Protein AF-A0A941P752-F1 (afdb_monomer_lite)

Structure (mmCIF, N/CA/C/O backbone):
data_AF-A0A941P752-F1
#
_entry.id   AF-A0A941P752-F1
#
loop_
_atom_site.group_PDB
_atom_site.id
_atom_site.type_symbol
_atom_site.label_atom_id
_atom_site.label_alt_id
_atom_site.label_comp_id
_atom_site.label_asym_id
_atom_site.label_entity_id
_atom_site.label_seq_id
_atom_site.pdbx_PDB_ins_code
_atom_site.Cartn_x
_atom_site.Cartn_y
_atom_site.Cartn_z
_atom_site.occupancy
_atom_site.B_iso_or_equiv
_atom_site.auth_seq_id
_atom_site.auth_comp_id
_atom_site.auth_asym_id
_atom_site.auth_atom_id
_atom_site.pdbx_PDB_model_num
ATOM 1 N N . ASP A 1 1 ? 1.094 -10.136 2.579 1.00 53.66 1 ASP A N 1
ATOM 2 C CA . ASP A 1 1 ? 1.682 -8.826 2.949 1.00 53.66 1 ASP A CA 1
ATOM 3 C C . ASP A 1 1 ? 1.935 -7.944 1.750 1.00 53.66 1 ASP A C 1
ATOM 5 O O . ASP A 1 1 ? 2.319 -8.464 0.710 1.00 53.66 1 ASP A O 1
ATOM 9 N N . LEU A 1 2 ? 1.798 -6.622 1.910 1.00 54.72 2 LEU A N 1
ATOM 10 C CA . LEU A 1 2 ? 2.006 -5.628 0.845 1.00 54.72 2 LEU A CA 1
ATOM 11 C C . LEU A 1 2 ? 3.431 -5.691 0.261 1.00 54.72 2 LEU A C 1
ATOM 13 O O . LEU A 1 2 ? 3.632 -5.491 -0.930 1.00 54.72 2 LEU A O 1
ATOM 17 N N . ARG A 1 3 ? 4.420 -6.081 1.082 1.00 57.75 3 ARG A N 1
ATOM 18 C CA . ARG A 1 3 ? 5.784 -6.404 0.624 1.00 57.75 3 ARG A CA 1
ATOM 19 C C . ARG A 1 3 ? 5.830 -7.595 -0.338 1.00 57.75 3 ARG A C 1
ATOM 21 O O . ARG A 1 3 ? 6.618 -7.569 -1.276 1.00 57.75 3 ARG A O 1
ATOM 28 N N . ARG A 1 4 ? 5.019 -8.635 -0.111 1.00 62.75 4 ARG A N 1
ATOM 29 C CA . ARG A 1 4 ? 4.937 -9.832 -0.972 1.00 62.75 4 ARG A CA 1
ATOM 30 C C . ARG A 1 4 ? 4.258 -9.503 -2.294 1.00 62.75 4 ARG A C 1
ATOM 32 O O . ARG A 1 4 ? 4.825 -9.794 -3.333 1.00 62.75 4 ARG A O 1
ATOM 39 N N . ALA A 1 5 ? 3.136 -8.803 -2.218 1.00 61.22 5 ALA A N 1
ATOM 40 C CA . ALA A 1 5 ? 2.418 -8.256 -3.356 1.00 61.22 5 ALA A CA 1
ATOM 41 C C . ALA A 1 5 ? 3.299 -7.363 -4.239 1.00 61.22 5 ALA A C 1
ATOM 43 O O . ALA A 1 5 ? 3.483 -7.628 -5.420 1.00 61.22 5 ALA A O 1
ATOM 44 N N . CYS A 1 6 ? 3.935 -6.357 -3.633 1.00 58.28 6 CYS A N 1
ATOM 45 C CA . CYS A 1 6 ? 4.846 -5.465 -4.334 1.00 58.28 6 CYS A CA 1
ATOM 46 C C . CYS A 1 6 ? 6.021 -6.257 -4.933 1.00 58.28 6 CYS A C 1
ATOM 48 O O . CYS A 1 6 ? 6.413 -5.987 -6.057 1.00 58.28 6 CYS A O 1
ATOM 50 N N . LYS A 1 7 ? 6.532 -7.295 -4.245 1.00 63.03 7 LYS A N 1
ATOM 51 C CA . LYS A 1 7 ? 7.571 -8.201 -4.769 1.00 63.03 7 LYS A CA 1
ATOM 52 C C . LYS A 1 7 ? 7.090 -9.067 -5.944 1.00 63.03 7 LYS A C 1
ATOM 54 O O . LYS A 1 7 ? 7.884 -9.268 -6.855 1.00 63.03 7 LYS A O 1
ATOM 59 N N . GLN A 1 8 ? 5.865 -9.591 -5.920 1.00 65.56 8 GLN A N 1
ATOM 60 C CA . GLN A 1 8 ? 5.295 -10.408 -6.999 1.00 65.56 8 GLN A CA 1
ATOM 61 C C . GLN A 1 8 ? 5.047 -9.569 -8.250 1.00 65.56 8 GLN A C 1
ATOM 63 O O . GLN A 1 8 ? 5.514 -9.949 -9.319 1.00 65.56 8 GLN A O 1
ATOM 68 N N . GLU A 1 9 ? 4.460 -8.382 -8.093 1.00 64.00 9 GLU A N 1
ATOM 69 C CA . GLU A 1 9 ? 4.328 -7.406 -9.178 1.00 64.00 9 GLU A CA 1
ATOM 70 C C . GLU A 1 9 ? 5.709 -6.996 -9.704 1.00 64.00 9 GLU A C 1
ATOM 72 O O . GLU A 1 9 ? 5.981 -7.092 -10.893 1.00 64.00 9 GLU A O 1
ATOM 77 N N . LEU A 1 10 ? 6.667 -6.678 -8.826 1.00 61.84 10 LEU A N 1
ATOM 78 C CA . LEU A 1 10 ? 8.051 -6.384 -9.222 1.00 61.84 10 LEU A CA 1
ATOM 79 C C . LEU A 1 10 ? 8.749 -7.533 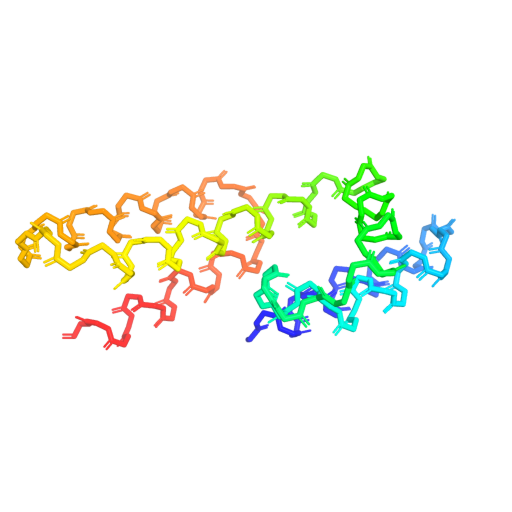-9.956 1.00 61.84 10 LEU A C 1
ATOM 81 O O . LEU A 1 10 ? 9.628 -7.269 -10.774 1.00 61.84 10 LEU A O 1
ATOM 85 N N . GLN A 1 11 ? 8.430 -8.790 -9.643 1.00 61.22 11 GLN A N 1
ATOM 86 C CA . GLN A 1 11 ? 9.003 -9.942 -10.339 1.00 61.22 11 GLN A CA 1
ATOM 87 C C . GLN A 1 11 ? 8.350 -10.169 -11.699 1.00 61.22 11 GLN A C 1
ATOM 89 O O . GLN A 1 11 ? 9.081 -10.351 -12.670 1.00 61.22 11 GLN A O 1
ATOM 94 N N . ALA A 1 12 ? 7.023 -10.070 -11.788 1.00 63.03 12 ALA A N 1
ATOM 95 C CA . ALA A 1 12 ? 6.309 -10.084 -13.061 1.00 63.03 12 ALA A CA 1
ATOM 96 C C . ALA A 1 12 ? 6.770 -8.933 -13.982 1.00 63.03 12 ALA A C 1
ATOM 98 O O . ALA A 1 12 ? 6.873 -9.100 -15.194 1.00 63.03 12 ALA A O 1
ATOM 99 N N . LEU A 1 13 ? 7.132 -7.782 -13.402 1.00 57.25 13 LEU A N 1
ATOM 100 C CA . LEU A 1 13 ? 7.561 -6.577 -14.119 1.00 57.25 13 LEU A CA 1
ATOM 101 C C . LEU A 1 13 ? 9.063 -6.545 -14.443 1.00 57.25 13 LEU A C 1
ATOM 103 O O . LEU A 1 13 ? 9.451 -5.981 -15.465 1.00 57.25 13 LEU A O 1
ATOM 107 N N . LYS A 1 14 ? 9.924 -7.193 -13.643 1.00 56.56 14 LYS A N 1
ATOM 108 C CA . LYS A 1 14 ? 11.349 -7.387 -13.986 1.00 56.56 14 LYS A CA 1
ATOM 109 C C . LYS A 1 14 ? 11.533 -8.179 -15.278 1.00 56.56 14 LYS A C 1
ATOM 111 O O . LYS A 1 14 ? 12.511 -7.953 -15.981 1.00 56.56 14 LYS A O 1
ATOM 116 N N . ALA A 1 15 ? 10.592 -9.067 -15.594 1.00 56.94 15 ALA A N 1
ATOM 117 C CA . ALA A 1 15 ? 10.568 -9.800 -16.855 1.00 56.94 15 ALA A CA 1
ATOM 118 C C . ALA A 1 15 ? 10.240 -8.906 -18.074 1.00 56.94 15 ALA A C 1
ATOM 120 O O . ALA A 1 15 ? 10.411 -9.348 -19.204 1.00 56.94 15 ALA A O 1
ATOM 121 N N . ARG A 1 16 ? 9.795 -7.653 -17.867 1.00 57.44 16 ARG A N 1
ATOM 122 C CA . ARG A 1 16 ? 9.336 -6.717 -18.913 1.00 57.44 16 ARG A CA 1
ATOM 123 C C . ARG A 1 16 ? 10.267 -5.512 -19.175 1.00 57.44 16 ARG A C 1
ATOM 125 O O . ARG A 1 16 ? 9.821 -4.531 -19.750 1.00 57.44 16 ARG A O 1
ATOM 132 N N . HIS A 1 17 ? 11.554 -5.573 -18.811 1.00 53.38 17 HIS A N 1
ATOM 133 C CA . HIS A 1 17 ? 12.554 -4.513 -19.094 1.00 53.38 17 HIS A CA 1
ATOM 134 C C . HIS A 1 17 ? 12.240 -3.116 -18.505 1.00 53.38 17 HIS A C 1
ATOM 136 O O . HIS A 1 17 ? 12.555 -2.087 -19.097 1.00 53.38 17 HIS A O 1
ATOM 142 N N . GLY A 1 18 ? 11.652 -3.059 -17.310 1.00 59.12 18 GLY A N 1
ATOM 143 C CA . GLY A 1 18 ? 11.451 -1.801 -16.584 1.00 59.12 18 GLY A CA 1
ATOM 144 C C . GLY A 1 18 ? 12.736 -1.208 -15.986 1.00 59.12 18 GLY A C 1
ATOM 145 O O . GLY A 1 18 ? 13.637 -1.951 -15.591 1.00 59.12 18 GLY A O 1
ATOM 146 N N . ASP A 1 19 ? 12.794 0.124 -15.859 1.00 63.50 19 ASP A N 1
ATOM 147 C CA . ASP A 1 19 ? 13.916 0.859 -15.251 1.00 63.50 19 ASP A CA 1
ATOM 148 C C . ASP A 1 19 ? 14.247 0.316 -13.845 1.00 63.50 19 ASP A C 1
ATOM 150 O O . ASP A 1 19 ? 13.482 0.434 -12.880 1.00 63.50 19 ASP A O 1
ATOM 154 N N . VAL A 1 20 ? 15.402 -0.345 -13.745 1.00 65.06 20 VAL A N 1
ATO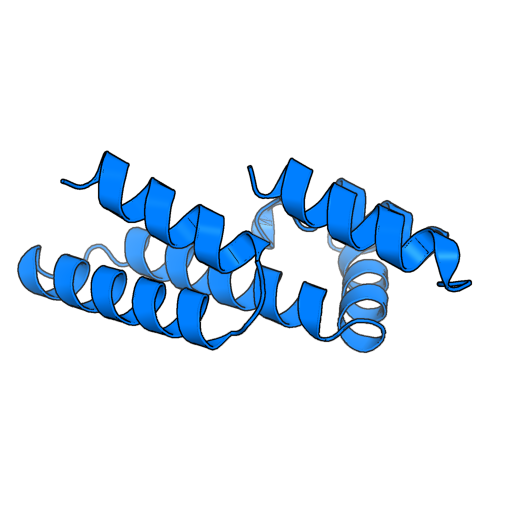M 155 C CA . VAL A 1 20 ? 15.816 -1.146 -12.586 1.00 65.06 20 VAL A CA 1
ATOM 156 C C . VAL A 1 20 ? 15.973 -0.286 -11.329 1.00 65.06 20 VAL A C 1
ATOM 158 O O . VAL A 1 20 ? 15.777 -0.793 -10.219 1.00 65.06 20 VAL A O 1
ATOM 161 N N . SER A 1 21 ? 16.303 0.998 -11.483 1.00 66.12 21 SER A N 1
ATOM 162 C CA . SER A 1 21 ? 16.454 1.945 -10.374 1.00 66.12 21 SER A CA 1
ATOM 163 C C . SER A 1 21 ? 15.092 2.303 -9.780 1.00 66.12 21 SER A C 1
ATOM 165 O O . SER A 1 21 ? 14.855 2.054 -8.596 1.00 66.12 21 SER A O 1
ATOM 167 N N . ALA A 1 22 ? 14.135 2.694 -10.628 1.00 64.06 22 ALA A N 1
ATOM 168 C CA . ALA A 1 22 ? 12.751 2.953 -10.225 1.00 64.06 22 ALA A CA 1
ATOM 169 C C . ALA A 1 22 ? 12.104 1.724 -9.553 1.00 64.06 22 ALA A C 1
ATOM 171 O O . ALA A 1 22 ? 11.424 1.843 -8.533 1.00 64.06 22 ALA A O 1
ATOM 172 N N . LEU A 1 23 ? 12.386 0.517 -10.055 1.00 65.06 23 LEU A N 1
ATOM 173 C CA . LEU A 1 23 ? 11.914 -0.739 -9.463 1.00 65.06 23 LEU A CA 1
ATOM 174 C C . LEU A 1 23 ? 12.574 -1.053 -8.102 1.00 65.06 23 LEU A C 1
ATOM 176 O O . LEU A 1 23 ? 11.936 -1.605 -7.198 1.00 65.06 23 LEU A O 1
ATOM 180 N N . LYS A 1 24 ? 13.849 -0.696 -7.905 1.00 69.00 24 LYS A N 1
ATOM 181 C CA . LYS A 1 24 ? 14.525 -0.827 -6.601 1.00 69.00 24 LYS A CA 1
ATOM 182 C C . LYS A 1 24 ? 13.958 0.156 -5.577 1.00 69.00 24 LYS A C 1
ATOM 184 O O . LYS A 1 24 ? 13.701 -0.265 -4.445 1.00 69.00 24 LYS A O 1
ATOM 189 N N . ALA A 1 25 ? 13.728 1.412 -5.964 1.00 68.31 25 ALA A N 1
ATOM 190 C CA . ALA A 1 25 ? 13.067 2.403 -5.117 1.00 68.31 25 ALA A CA 1
ATOM 191 C C . ALA A 1 25 ? 11.650 1.957 -4.750 1.00 68.31 25 ALA A C 1
ATOM 193 O O . ALA A 1 25 ? 11.302 1.937 -3.569 1.00 68.31 25 ALA A O 1
ATOM 194 N N . ALA A 1 26 ? 10.887 1.475 -5.735 1.00 65.25 26 ALA A N 1
ATOM 195 C CA . ALA A 1 26 ? 9.565 0.898 -5.547 1.00 65.25 26 ALA A CA 1
ATOM 196 C C . ALA A 1 26 ? 9.569 -0.192 -4.459 1.00 65.25 26 ALA A C 1
ATOM 198 O O . ALA A 1 26 ? 8.856 -0.105 -3.458 1.00 65.25 26 ALA A O 1
ATOM 199 N N . ARG A 1 27 ? 10.463 -1.181 -4.578 1.00 68.19 27 ARG A N 1
ATOM 200 C CA . ARG A 1 27 ? 10.577 -2.273 -3.597 1.00 68.19 27 ARG A CA 1
ATOM 201 C C . ARG A 1 27 ? 10.925 -1.778 -2.194 1.00 68.19 27 ARG A C 1
ATOM 203 O O . ARG A 1 27 ? 10.471 -2.348 -1.199 1.00 68.19 27 ARG A O 1
ATOM 210 N N . ARG A 1 28 ? 11.784 -0.761 -2.116 1.00 70.38 28 ARG A N 1
ATOM 211 C CA . ARG A 1 28 ? 12.339 -0.251 -0.860 1.00 70.38 28 ARG A CA 1
ATOM 212 C C . ARG A 1 28 ? 11.377 0.677 -0.122 1.00 70.38 28 ARG A C 1
ATOM 214 O O . ARG A 1 28 ? 11.405 0.677 1.104 1.00 70.38 28 ARG A O 1
ATOM 221 N N . TRP A 1 29 ? 10.521 1.398 -0.841 1.00 71.25 29 TRP A N 1
ATOM 222 C CA . TRP A 1 29 ? 9.762 2.510 -0.270 1.00 71.25 29 TRP A CA 1
ATOM 223 C C . TRP A 1 29 ? 8.242 2.415 -0.450 1.00 71.25 29 TRP A C 1
ATOM 225 O O . TRP A 1 29 ? 7.537 2.947 0.392 1.00 71.25 29 TRP A O 1
ATOM 235 N N . LEU A 1 30 ? 7.697 1.668 -1.423 1.00 68.12 30 LEU A N 1
ATOM 236 C CA . LEU A 1 30 ? 6.229 1.597 -1.629 1.00 68.12 30 LEU A CA 1
ATOM 237 C C . LEU A 1 30 ? 5.459 0.927 -0.484 1.00 68.12 30 LEU A C 1
ATOM 239 O O . LEU A 1 30 ? 4.249 1.083 -0.370 1.00 68.12 30 LEU A O 1
ATOM 243 N N . HIS A 1 31 ? 6.142 0.149 0.355 1.00 66.75 31 HIS A N 1
ATOM 244 C CA . HIS A 1 31 ? 5.536 -0.461 1.539 1.00 66.75 31 HIS A CA 1
ATOM 245 C C . HIS A 1 31 ? 5.618 0.435 2.787 1.00 66.75 31 HIS A C 1
ATOM 247 O O . HIS A 1 31 ? 5.097 0.054 3.836 1.00 66.75 31 HIS A O 1
ATOM 253 N N . ARG A 1 32 ? 6.319 1.571 2.699 1.00 65.50 32 ARG A N 1
ATOM 254 C CA . ARG A 1 32 ? 6.453 2.579 3.756 1.00 65.50 32 ARG A CA 1
ATOM 255 C C . ARG A 1 32 ? 5.405 3.673 3.525 1.00 65.50 32 ARG A C 1
ATOM 257 O O . ARG A 1 32 ? 5.015 3.918 2.389 1.00 65.50 32 ARG A O 1
ATOM 264 N N . ASP A 1 33 ? 4.956 4.320 4.600 1.00 64.12 33 ASP A N 1
ATOM 265 C CA . ASP A 1 33 ? 4.138 5.537 4.487 1.00 64.12 33 ASP A CA 1
ATOM 266 C C . ASP A 1 33 ? 4.900 6.622 3.724 1.00 64.12 33 ASP A C 1
ATOM 268 O O . ASP A 1 33 ? 6.129 6.670 3.817 1.00 64.12 33 ASP A O 1
ATOM 272 N N . ALA A 1 34 ? 4.185 7.505 3.022 1.00 62.38 34 ALA A N 1
ATOM 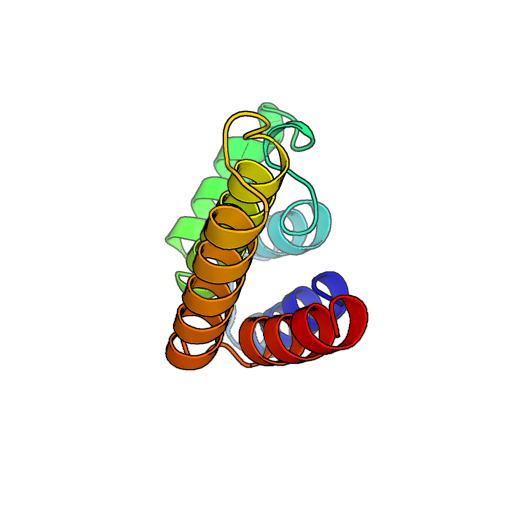273 C CA . ALA A 1 34 ? 4.794 8.624 2.302 1.00 62.38 34 ALA A CA 1
ATOM 274 C C . ALA A 1 34 ? 5.675 9.484 3.230 1.00 62.38 34 ALA A C 1
ATOM 276 O O . ALA A 1 34 ? 6.794 9.828 2.862 1.00 62.38 34 ALA A O 1
ATOM 277 N N . ASP A 1 35 ? 5.247 9.684 4.482 1.00 63.22 35 ASP A N 1
ATOM 278 C CA . ASP A 1 35 ? 6.015 10.366 5.540 1.00 63.22 35 ASP A CA 1
ATOM 279 C C . ASP A 1 35 ? 7.337 9.676 5.916 1.00 63.22 35 ASP A C 1
ATOM 281 O O . ASP A 1 35 ? 8.210 10.258 6.557 1.00 63.22 35 ASP A O 1
ATOM 285 N N . LYS A 1 36 ? 7.485 8.391 5.582 1.00 65.50 36 LYS A N 1
ATOM 286 C CA . LYS A 1 36 ? 8.687 7.592 5.854 1.00 65.50 36 LYS A CA 1
ATOM 287 C C . LYS A 1 36 ? 9.576 7.452 4.619 1.00 65.50 36 LYS A C 1
ATOM 289 O O . LYS A 1 36 ? 10.596 6.762 4.709 1.00 65.50 36 LYS A O 1
ATOM 294 N N . VAL A 1 37 ? 9.197 8.060 3.493 1.00 69.00 37 VAL A N 1
ATOM 295 C CA . VAL A 1 37 ? 10.014 8.131 2.281 1.00 69.00 37 VAL A CA 1
ATOM 296 C C . VAL A 1 37 ? 10.842 9.414 2.339 1.00 69.00 37 VAL A C 1
ATOM 298 O O . VAL A 1 37 ? 10.279 10.505 2.380 1.00 69.00 37 VAL A O 1
ATOM 301 N N . PRO A 1 38 ? 12.181 9.319 2.339 1.00 75.56 38 PRO A N 1
ATOM 302 C CA . PRO A 1 38 ? 13.027 10.497 2.267 1.00 75.56 38 PRO A CA 1
ATOM 303 C C . PRO A 1 38 ? 12.704 11.344 1.026 1.00 75.56 38 PRO A C 1
ATOM 305 O O . PRO A 1 38 ? 12.531 10.782 -0.061 1.00 75.56 38 PRO A O 1
ATOM 308 N N . PRO A 1 39 ? 12.706 12.683 1.136 1.00 73.50 39 PRO A N 1
ATOM 309 C CA . PRO A 1 39 ? 12.367 13.572 0.022 1.00 73.50 39 PRO A CA 1
ATOM 310 C C . PRO A 1 39 ? 13.288 13.370 -1.190 1.00 73.50 39 PRO A C 1
ATOM 312 O O . PRO A 1 39 ? 12.844 13.468 -2.329 1.00 73.50 39 PRO A O 1
ATOM 315 N N . ALA A 1 40 ? 14.542 12.965 -0.961 1.00 77.56 40 ALA A N 1
ATOM 316 C CA . ALA A 1 40 ? 15.488 12.611 -2.019 1.00 77.56 40 ALA A CA 1
ATOM 317 C C . ALA A 1 40 ? 15.043 11.413 -2.886 1.00 77.56 40 ALA A C 1
ATOM 319 O O . ALA A 1 40 ? 15.487 11.284 -4.021 1.00 77.56 40 ALA A O 1
ATOM 320 N N . GLN A 1 41 ? 14.175 10.532 -2.375 1.00 72.69 41 GLN A N 1
ATOM 321 C CA . GLN A 1 41 ? 13.648 9.374 -3.109 1.00 72.69 41 GLN A CA 1
ATOM 322 C C . GLN A 1 41 ? 12.228 9.586 -3.643 1.00 72.69 41 GLN A C 1
ATOM 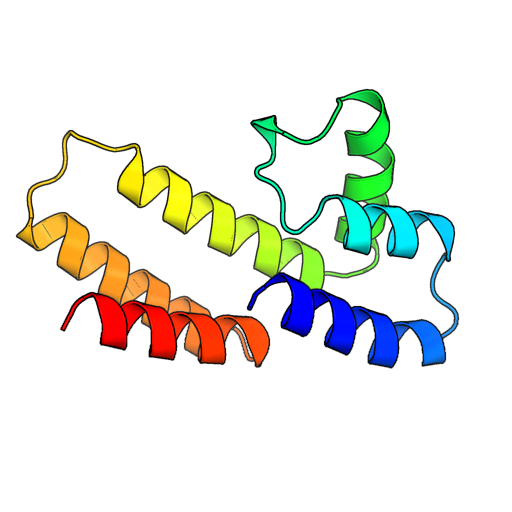324 O O . GLN A 1 41 ? 11.775 8.795 -4.470 1.00 72.69 41 GLN A O 1
ATOM 329 N N . ALA A 1 42 ? 11.545 10.662 -3.237 1.00 75.69 42 ALA A N 1
ATOM 330 C CA . ALA A 1 42 ? 10.245 11.051 -3.776 1.00 75.69 42 ALA A CA 1
ATOM 331 C C . ALA A 1 42 ? 10.211 11.152 -5.317 1.00 75.69 42 ALA A C 1
ATOM 333 O O . ALA A 1 42 ? 9.276 10.601 -5.900 1.00 75.69 42 ALA A O 1
ATOM 334 N N . PRO A 1 43 ? 11.200 11.755 -6.017 1.00 79.81 43 PRO A N 1
ATOM 335 C CA . PRO A 1 43 ? 11.163 11.824 -7.480 1.00 79.81 43 PRO A CA 1
ATOM 336 C C . PRO A 1 43 ? 11.331 10.452 -8.147 1.00 79.81 43 PRO A C 1
ATOM 338 O O . PRO A 1 43 ? 10.690 10.174 -9.158 1.00 79.81 43 PRO A O 1
ATOM 341 N N . GLU A 1 44 ? 12.147 9.562 -7.580 1.00 75.94 44 GLU A N 1
ATOM 342 C CA . GLU A 1 44 ? 12.333 8.204 -8.108 1.00 75.94 44 GLU A CA 1
ATOM 343 C C . GLU A 1 44 ? 11.078 7.347 -7.883 1.00 75.94 44 GLU A C 1
ATOM 345 O O . GLU A 1 44 ? 10.670 6.580 -8.758 1.00 75.94 44 GLU A O 1
ATOM 350 N N . LEU A 1 45 ? 10.399 7.553 -6.750 1.00 75.94 45 LEU A N 1
ATOM 351 C CA . LEU A 1 45 ? 9.096 6.958 -6.475 1.00 75.94 45 LEU A CA 1
ATOM 352 C C . LEU A 1 45 ? 8.020 7.499 -7.424 1.00 75.94 45 LEU A C 1
ATOM 354 O O . LEU A 1 45 ? 7.221 6.722 -7.935 1.00 75.94 45 LEU A O 1
ATOM 358 N N . ALA A 1 46 ? 8.011 8.806 -7.696 1.00 78.44 46 ALA A N 1
ATOM 359 C CA . ALA A 1 46 ? 7.087 9.429 -8.639 1.00 78.44 46 ALA A CA 1
ATOM 360 C C . ALA A 1 46 ? 7.291 8.895 -10.063 1.00 78.44 46 ALA A C 1
ATOM 362 O O . ALA A 1 46 ? 6.316 8.585 -10.738 1.00 78.44 46 ALA A O 1
ATOM 363 N N . ARG A 1 47 ? 8.543 8.687 -10.494 1.00 78.81 47 ARG A N 1
ATOM 364 C CA . ARG A 1 47 ? 8.851 8.020 -11.771 1.00 78.81 47 ARG A CA 1
ATOM 365 C C . ARG A 1 47 ? 8.349 6.581 -11.801 1.00 78.81 47 ARG A C 1
ATOM 367 O O . ARG A 1 47 ? 7.738 6.182 -12.785 1.00 78.81 47 ARG A O 1
ATOM 374 N N . ALA A 1 48 ? 8.552 5.815 -10.729 1.00 76.00 48 ALA A N 1
ATOM 375 C CA . ALA A 1 48 ? 8.011 4.461 -10.632 1.00 76.00 48 ALA A CA 1
ATOM 376 C C . ALA A 1 48 ? 6.472 4.458 -10.679 1.00 76.00 48 ALA A C 1
ATOM 378 O O . ALA A 1 48 ? 5.878 3.622 -11.348 1.00 76.00 48 ALA A O 1
ATOM 379 N N . ARG A 1 49 ? 5.813 5.412 -10.018 1.00 78.56 49 ARG A N 1
ATOM 380 C CA . ARG A 1 49 ? 4.351 5.562 -10.051 1.00 78.56 49 ARG A CA 1
ATOM 381 C C . ARG A 1 49 ? 3.843 5.953 -11.442 1.00 78.56 49 ARG A C 1
ATOM 383 O O . ARG A 1 49 ? 2.889 5.354 -11.920 1.00 78.56 49 ARG A O 1
ATOM 390 N N . ALA A 1 50 ? 4.520 6.884 -12.115 1.00 78.19 50 ALA A N 1
ATOM 391 C CA . ALA A 1 50 ? 4.184 7.306 -13.475 1.00 78.19 50 ALA A CA 1
ATOM 392 C C . ALA A 1 50 ? 4.396 6.184 -14.504 1.00 78.19 50 ALA A C 1
ATOM 394 O O . ALA A 1 50 ? 3.600 6.028 -15.424 1.00 78.19 50 ALA A O 1
ATOM 395 N N . ALA A 1 51 ? 5.445 5.378 -14.332 1.00 76.25 51 ALA A N 1
ATOM 396 C CA . ALA A 1 51 ? 5.711 4.229 -15.190 1.00 76.25 51 ALA A CA 1
ATOM 397 C C . ALA A 1 51 ? 4.753 3.052 -14.928 1.00 76.25 51 ALA A C 1
ATOM 399 O O . ALA A 1 51 ? 4.530 2.240 -15.825 1.00 76.25 51 ALA A O 1
ATOM 400 N N . TYR A 1 52 ? 4.191 2.943 -13.717 1.00 74.00 52 TYR A N 1
ATOM 401 C CA . TYR A 1 52 ? 3.394 1.788 -13.294 1.00 74.00 52 TYR A CA 1
ATOM 402 C C . TYR A 1 52 ? 2.127 2.210 -12.525 1.00 74.00 52 TYR A C 1
ATOM 404 O O . TYR A 1 52 ? 2.145 2.300 -11.290 1.00 74.00 52 TYR A O 1
ATOM 412 N N . PRO A 1 53 ? 0.985 2.357 -13.224 1.00 77.62 53 PRO A N 1
ATOM 413 C CA . PRO A 1 53 ? -0.292 2.761 -12.625 1.00 77.62 53 PRO A CA 1
ATOM 414 C C . PRO A 1 53 ? -0.785 1.834 -11.503 1.00 77.62 53 PRO A C 1
ATOM 416 O O . PRO A 1 53 ? -1.443 2.275 -10.567 1.00 77.62 53 PRO A O 1
ATOM 419 N N . VAL A 1 54 ? -0.437 0.543 -11.556 1.00 79.00 54 VAL A N 1
ATOM 420 C CA . VAL A 1 54 ? -0.769 -0.430 -10.499 1.00 79.00 54 VAL A CA 1
ATOM 421 C C . VAL A 1 54 ? -0.081 -0.069 -9.180 1.00 79.00 54 VAL A C 1
ATOM 423 O O . VAL A 1 54 ? -0.712 -0.091 -8.124 1.00 79.00 54 VAL A O 1
ATOM 426 N N . LEU A 1 55 ? 1.202 0.306 -9.230 1.00 74.75 55 LEU A N 1
ATOM 427 C CA . LEU A 1 55 ? 1.956 0.705 -8.039 1.00 74.75 55 LEU A CA 1
ATOM 428 C C . LEU A 1 55 ? 1.436 2.032 -7.484 1.00 74.75 55 LEU A C 1
ATOM 430 O O . LEU A 1 55 ? 1.317 2.182 -6.269 1.00 74.75 55 LEU A O 1
ATOM 434 N N . ASP A 1 56 ? 1.082 2.961 -8.371 1.00 81.38 56 ASP A N 1
ATOM 435 C CA . ASP A 1 56 ? 0.426 4.213 -8.004 1.00 81.38 56 ASP A CA 1
ATOM 436 C C . ASP A 1 56 ? -0.894 3.975 -7.254 1.00 81.38 56 ASP A C 1
ATOM 438 O O . ASP A 1 56 ? -1.092 4.492 -6.149 1.00 81.38 56 ASP A O 1
ATOM 442 N N . LYS A 1 57 ? -1.755 3.108 -7.800 1.00 83.88 57 LYS A N 1
ATOM 443 C CA . LYS A 1 57 ? -3.038 2.743 -7.191 1.00 83.88 57 LYS A CA 1
ATOM 444 C C . LYS A 1 57 ? -2.850 2.094 -5.820 1.00 83.88 57 LYS A C 1
ATOM 446 O O . LYS A 1 57 ? -3.552 2.451 -4.877 1.00 83.88 57 LYS A O 1
ATOM 451 N N . MET A 1 58 ? -1.881 1.187 -5.680 1.00 81.06 58 MET A N 1
ATOM 452 C CA . MET A 1 58 ? -1.580 0.531 -4.402 1.00 81.06 58 MET A CA 1
ATOM 453 C C . MET A 1 58 ? -1.141 1.518 -3.315 1.00 81.06 58 MET A C 1
ATOM 455 O O . MET A 1 58 ? -1.581 1.396 -2.171 1.00 81.06 58 MET A O 1
ATOM 459 N N . VAL A 1 59 ? -0.285 2.488 -3.652 1.00 79.19 59 VAL A N 1
ATOM 460 C CA . VAL A 1 59 ? 0.156 3.527 -2.704 1.00 79.19 59 VAL A CA 1
ATOM 461 C C . VAL A 1 59 ? -1.011 4.407 -2.296 1.00 79.19 59 VAL A C 1
ATOM 463 O O . VAL A 1 59 ? -1.215 4.625 -1.105 1.00 79.19 59 VAL A O 1
ATOM 466 N N . THR A 1 60 ? -1.795 4.858 -3.274 1.00 84.19 60 THR A N 1
ATOM 467 C CA . THR A 1 60 ? -2.963 5.711 -3.043 1.00 84.19 60 THR A CA 1
ATOM 468 C C . THR A 1 60 ? -3.968 5.028 -2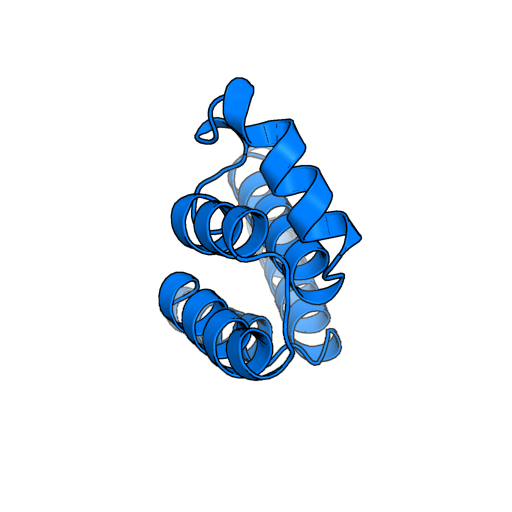.118 1.00 84.19 60 THR A C 1
ATOM 470 O O . THR A 1 60 ? -4.330 5.588 -1.088 1.00 84.19 60 THR A O 1
ATOM 473 N N . MET A 1 61 ? -4.346 3.776 -2.401 1.00 86.06 61 MET A N 1
ATOM 474 C CA . MET A 1 61 ? -5.299 3.045 -1.558 1.00 86.06 61 MET A CA 1
ATOM 475 C C . MET A 1 61 ? -4.767 2.790 -0.144 1.00 86.06 61 MET A C 1
ATOM 477 O O . MET A 1 61 ? -5.532 2.807 0.817 1.00 86.06 61 MET A O 1
ATOM 481 N N . ARG A 1 62 ? -3.460 2.576 0.020 1.00 81.75 62 ARG A N 1
ATOM 482 C CA . ARG A 1 62 ? -2.859 2.428 1.351 1.00 81.75 62 ARG A CA 1
ATOM 483 C C . ARG A 1 62 ? -2.902 3.736 2.146 1.00 81.75 62 ARG A C 1
ATOM 485 O O . ARG A 1 62 ? -3.145 3.692 3.349 1.00 81.75 62 ARG A O 1
ATOM 492 N N . GLU A 1 63 ? -2.668 4.870 1.491 1.00 83.25 63 GLU A N 1
ATOM 493 C CA . GLU A 1 63 ? -2.763 6.183 2.133 1.00 83.25 63 GLU A CA 1
ATOM 494 C C . GLU A 1 63 ? -4.208 6.502 2.529 1.00 83.25 63 GLU A C 1
ATOM 496 O O . GLU A 1 63 ? -4.433 6.931 3.654 1.00 83.25 63 GLU A O 1
ATOM 501 N N . GLU A 1 64 ? -5.199 6.185 1.686 1.00 85.94 64 GLU A N 1
ATOM 502 C CA . GLU A 1 64 ? -6.619 6.293 2.061 1.00 85.94 64 GLU A CA 1
ATOM 503 C C . GLU A 1 64 ? -6.907 5.549 3.371 1.00 85.94 64 GLU A C 1
ATOM 505 O O . GLU A 1 64 ? -7.511 6.108 4.283 1.00 85.94 64 GLU A O 1
ATOM 510 N N . LEU A 1 65 ? -6.417 4.312 3.505 1.00 84.75 65 LEU A N 1
ATOM 511 C CA . LEU A 1 65 ? -6.613 3.522 4.719 1.00 84.75 65 LEU A CA 1
ATOM 512 C C . LEU A 1 65 ? -5.927 4.147 5.943 1.00 84.75 65 LEU A C 1
ATOM 514 O O . LEU A 1 65 ? -6.482 4.130 7.038 1.00 84.75 65 LEU A O 1
ATOM 518 N N . ARG A 1 66 ? -4.729 4.717 5.775 1.00 83.00 66 ARG A N 1
ATOM 519 C CA . ARG A 1 66 ? -4.033 5.452 6.842 1.00 83.00 66 ARG A CA 1
ATOM 520 C C . ARG A 1 66 ? -4.836 6.677 7.277 1.00 83.00 66 ARG A C 1
ATOM 522 O O . ARG A 1 66 ? -4.995 6.888 8.475 1.00 83.00 66 ARG A O 1
ATOM 529 N N . GLN A 1 67 ? -5.376 7.443 6.332 1.00 84.25 67 GLN A N 1
ATOM 530 C CA . GLN A 1 67 ? -6.204 8.615 6.623 1.00 84.25 67 GLN A CA 1
ATOM 531 C C . GLN A 1 67 ? -7.503 8.241 7.346 1.00 84.25 67 GLN A C 1
ATOM 533 O O . GLN A 1 67 ? -7.912 8.960 8.256 1.00 84.25 67 GLN A O 1
ATOM 538 N N . LEU A 1 68 ? -8.115 7.097 7.013 1.00 85.00 68 LEU A N 1
ATOM 539 C CA . LEU A 1 68 ? -9.269 6.576 7.758 1.00 85.00 68 LEU A CA 1
ATOM 540 C C . LEU A 1 68 ? -8.938 6.350 9.241 1.00 85.00 68 LEU A C 1
ATOM 542 O O . LEU A 1 68 ? -9.739 6.710 10.095 1.00 85.00 68 LEU A O 1
ATOM 546 N N . TRP A 1 69 ? -7.749 5.827 9.553 1.00 80.31 69 TRP A N 1
ATOM 547 C CA . TRP A 1 69 ? -7.317 5.592 10.937 1.00 80.31 69 TRP A CA 1
ATOM 548 C C . TRP A 1 69 ? -6.819 6.838 11.673 1.00 80.31 69 TRP A C 1
ATOM 550 O O . TRP A 1 69 ? -6.924 6.905 12.895 1.00 80.31 69 TRP A O 1
ATOM 560 N N . LEU A 1 70 ? -6.263 7.817 10.957 1.00 82.19 70 LEU A N 1
ATOM 561 C CA . LEU A 1 70 ? -5.818 9.085 11.544 1.00 82.19 70 LEU A CA 1
ATOM 562 C C . LEU A 1 70 ? -6.984 10.031 11.846 1.00 82.19 70 LEU A C 1
ATOM 564 O O . LEU A 1 70 ? -6.847 10.929 12.676 1.00 82.19 70 LEU A O 1
ATOM 568 N N . ASN A 1 71 ? -8.127 9.841 11.186 1.00 79.19 71 ASN A N 1
ATOM 569 C CA . ASN A 1 71 ? -9.305 10.662 11.401 1.00 79.19 71 ASN A CA 1
ATOM 570 C C . ASN A 1 71 ? -10.077 10.199 12.648 1.00 79.19 71 ASN A C 1
ATOM 572 O O . ASN A 1 71 ? -11.020 9.414 12.576 1.00 79.19 71 ASN A O 1
ATOM 576 N N . THR A 1 72 ? -9.673 10.725 13.803 1.00 66.62 72 THR A N 1
ATOM 577 C CA . THR A 1 72 ? -10.263 10.434 15.119 1.00 66.62 72 THR A CA 1
ATOM 578 C C . THR A 1 72 ? -11.647 11.055 15.338 1.00 66.62 72 THR A C 1
ATOM 580 O O . THR A 1 72 ? -12.259 10.817 16.376 1.00 66.62 72 THR A O 1
ATOM 583 N N . SER A 1 73 ? -12.160 11.843 14.385 1.00 74.62 73 SER A N 1
ATOM 584 C CA . SER A 1 73 ? -13.462 12.515 14.490 1.00 74.62 73 SER A CA 1
ATOM 585 C C . SER A 1 73 ? -14.650 11.662 14.025 1.00 74.62 73 SER A C 1
ATOM 587 O O . SER A 1 73 ? -15.791 12.087 14.196 1.00 74.62 73 SER A O 1
ATOM 589 N N . ARG A 1 74 ? -14.420 10.487 13.422 1.00 77.06 74 ARG A N 1
ATOM 590 C CA . ARG A 1 74 ? -15.498 9.608 12.927 1.00 77.06 74 ARG A CA 1
ATOM 591 C C . ARG A 1 74 ? -16.046 8.696 14.027 1.00 77.06 74 ARG A C 1
ATOM 593 O O . ARG A 1 74 ? -15.289 8.194 14.858 1.00 77.06 74 ARG A O 1
ATOM 600 N N . SER A 1 75 ? -17.357 8.439 14.006 1.00 83.12 75 SER A N 1
ATOM 601 C CA . SER A 1 75 ? -17.965 7.416 14.864 1.00 83.12 75 SER A CA 1
ATOM 602 C C . SER A 1 75 ? -17.510 6.013 14.450 1.00 83.12 75 SER A C 1
ATOM 604 O O . SER A 1 75 ? -17.023 5.791 13.336 1.00 83.12 75 SER A O 1
ATOM 606 N N . ARG A 1 76 ? -17.702 5.032 15.340 1.00 80.31 76 ARG A N 1
ATOM 607 C CA . ARG A 1 76 ? -17.408 3.624 15.039 1.00 80.31 76 ARG A CA 1
ATOM 608 C C . ARG A 1 76 ? -18.212 3.107 13.843 1.00 80.31 76 ARG A C 1
ATOM 610 O O . ARG A 1 76 ? -17.645 2.383 13.029 1.00 80.31 76 ARG A O 1
ATOM 617 N N . GLU A 1 77 ? -19.484 3.491 13.701 1.00 85.19 77 GLU A N 1
ATOM 618 C CA . GLU A 1 77 ? -20.291 3.062 12.549 1.00 85.19 77 GLU A CA 1
ATOM 619 C C . GLU A 1 77 ? -19.769 3.656 11.237 1.00 85.19 77 GLU A C 1
ATOM 621 O O . GLU A 1 77 ? -19.711 2.962 10.223 1.00 85.19 77 GLU A O 1
ATOM 626 N N . GLN A 1 78 ? -19.346 4.923 11.253 1.00 85.06 78 GLN A N 1
ATOM 627 C CA . GLN A 1 78 ? -18.795 5.587 10.071 1.00 85.06 78 GLN A CA 1
ATOM 628 C C . GLN A 1 78 ? -17.473 4.952 9.647 1.00 85.06 78 GLN A C 1
ATOM 630 O O . GLN A 1 78 ? -17.313 4.607 8.482 1.00 85.06 78 GLN A O 1
ATOM 635 N N . LEU A 1 79 ? -16.579 4.690 10.601 1.00 85.81 79 LEU A N 1
ATOM 636 C CA . LEU A 1 79 ? -15.313 4.014 10.333 1.00 85.81 79 LEU A CA 1
ATOM 637 C C . LEU A 1 79 ? -15.519 2.609 9.744 1.00 85.81 79 LEU A C 1
ATOM 639 O O . LEU A 1 79 ? -14.828 2.229 8.798 1.00 85.81 79 LEU A O 1
ATOM 643 N N . ALA A 1 80 ? -16.497 1.854 10.256 1.00 86.38 80 ALA A N 1
ATOM 644 C CA . ALA A 1 80 ? -16.861 0.547 9.713 1.00 86.38 80 ALA A CA 1
ATOM 645 C C . ALA A 1 80 ? -17.405 0.649 8.275 1.00 86.38 80 ALA A C 1
ATOM 647 O O . ALA A 1 80 ? -17.008 -0.138 7.411 1.00 86.38 80 ALA A O 1
ATOM 648 N N . ALA A 1 81 ? -18.258 1.639 7.993 1.00 88.31 81 ALA A N 1
ATOM 649 C CA . ALA A 1 81 ? -18.766 1.899 6.648 1.00 88.31 81 ALA A CA 1
ATOM 650 C C . ALA A 1 81 ? -17.643 2.295 5.672 1.00 88.31 81 ALA A C 1
ATOM 652 O O . ALA A 1 81 ? -17.580 1.777 4.554 1.00 88.31 81 ALA A O 1
ATOM 653 N N . ASP A 1 82 ? -16.711 3.148 6.099 1.00 88.31 82 ASP A N 1
ATOM 654 C CA . ASP A 1 82 ? -15.560 3.547 5.289 1.00 88.31 82 ASP A CA 1
ATOM 655 C C . ASP A 1 82 ? -14.619 2.379 4.992 1.00 88.31 82 ASP A C 1
ATOM 657 O O . ASP A 1 82 ? -14.147 2.235 3.863 1.00 88.31 82 ASP A O 1
ATOM 661 N N . LEU A 1 83 ? -14.359 1.523 5.985 1.00 87.81 83 LEU A N 1
ATOM 662 C CA . LEU A 1 83 ? -13.569 0.303 5.815 1.00 87.81 83 LEU A CA 1
ATOM 663 C C . LEU A 1 83 ? -14.235 -0.664 4.840 1.00 87.81 83 LEU A C 1
ATOM 665 O O . LEU A 1 83 ? -13.557 -1.228 3.976 1.00 87.81 83 LEU A O 1
ATOM 669 N N . ALA A 1 84 ? -15.552 -0.847 4.948 1.00 88.56 84 ALA A N 1
ATOM 670 C CA . ALA A 1 84 ? -16.310 -1.688 4.030 1.00 88.56 84 ALA A CA 1
ATOM 671 C C . ALA A 1 84 ? -16.228 -1.151 2.592 1.00 88.56 84 ALA A C 1
ATOM 673 O O . ALA A 1 84 ? -15.911 -1.914 1.672 1.00 88.56 84 ALA A O 1
ATOM 674 N N . ALA A 1 85 ? -16.419 0.161 2.411 1.00 91.19 85 ALA A N 1
ATOM 675 C CA . ALA A 1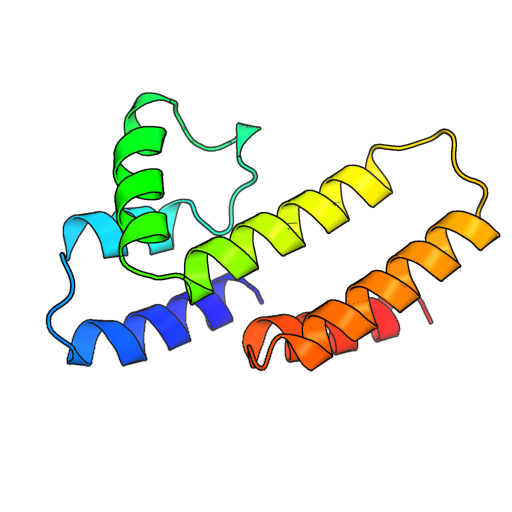 85 ? -16.292 0.835 1.122 1.00 91.19 85 ALA A CA 1
ATOM 676 C C . ALA A 1 85 ? -14.865 0.743 0.559 1.00 91.19 85 ALA A C 1
ATOM 678 O O . ALA A 1 85 ? -14.675 0.489 -0.630 1.00 91.19 85 ALA A O 1
ATOM 679 N N . TRP A 1 86 ? -13.848 0.896 1.408 1.00 91.75 86 TRP A N 1
ATOM 680 C CA . TRP A 1 86 ? -12.450 0.731 1.019 1.00 91.75 86 TRP A CA 1
ATOM 681 C C . TRP A 1 86 ? -12.165 -0.695 0.536 1.00 91.75 86 TRP A C 1
ATOM 683 O O . TRP A 1 86 ? -11.540 -0.876 -0.508 1.00 91.75 86 TRP A O 1
ATOM 693 N N . CYS A 1 87 ? -12.670 -1.711 1.245 1.00 89.00 87 CYS A N 1
ATOM 694 C CA . CYS A 1 87 ? -12.512 -3.108 0.842 1.00 89.00 87 CYS A CA 1
ATOM 695 C C . CYS A 1 87 ? -13.181 -3.396 -0.508 1.00 89.00 87 CYS A C 1
ATOM 697 O O . CYS A 1 87 ? -12.590 -4.087 -1.333 1.00 89.00 87 CYS A O 1
ATOM 699 N N . HIS A 1 88 ? -14.366 -2.828 -0.760 1.00 89.50 88 HIS A N 1
ATOM 700 C CA . HIS A 1 88 ? -15.040 -2.946 -2.056 1.00 89.50 88 HIS A CA 1
ATOM 701 C C . HIS A 1 88 ? -14.188 -2.351 -3.185 1.00 89.50 88 HIS A C 1
ATOM 703 O O . HIS A 1 88 ? -13.896 -3.028 -4.166 1.00 89.50 88 HIS A O 1
ATOM 709 N N . ARG A 1 89 ? -13.675 -1.125 -3.003 1.00 88.75 89 ARG A N 1
ATOM 710 C CA . ARG A 1 89 ? -12.779 -0.486 -3.984 1.00 88.75 89 ARG A CA 1
ATOM 711 C C . ARG A 1 89 ? -11.490 -1.280 -4.212 1.00 88.75 89 ARG A C 1
ATOM 713 O O . ARG A 1 89 ? -10.989 -1.338 -5.333 1.00 88.75 89 ARG A O 1
ATOM 720 N N . ALA A 1 90 ? -10.939 -1.885 -3.160 1.00 87.31 90 ALA A N 1
ATOM 721 C CA . ALA A 1 90 ? -9.748 -2.724 -3.251 1.00 87.31 90 ALA A CA 1
ATOM 722 C C . ALA A 1 90 ? -10.008 -3.993 -4.081 1.00 87.31 90 ALA A C 1
ATOM 724 O O . ALA A 1 90 ? -9.136 -4.412 -4.843 1.00 87.31 90 ALA A O 1
ATOM 725 N N . GLU A 1 91 ? -11.203 -4.574 -3.986 1.00 86.44 91 GLU A N 1
ATOM 726 C CA . GLU A 1 91 ? -11.628 -5.731 -4.782 1.00 86.44 91 GLU A CA 1
ATOM 727 C C . GLU A 1 91 ? -11.903 -5.352 -6.244 1.00 86.44 91 GLU A C 1
ATOM 729 O O . GLU A 1 91 ? -11.414 -6.029 -7.150 1.00 86.44 91 GLU A O 1
ATOM 734 N N . GLU A 1 92 ? -12.583 -4.228 -6.483 1.00 87.75 92 GLU A N 1
ATOM 735 C CA . GLU A 1 92 ? -12.852 -3.696 -7.828 1.00 87.75 92 GLU A CA 1
ATOM 736 C C . GLU A 1 92 ? -11.596 -3.216 -8.558 1.00 87.75 92 GLU A C 1
ATOM 738 O O . GLU A 1 92 ? -11.575 -3.145 -9.785 1.00 87.75 92 GLU A O 1
ATOM 743 N N . SER A 1 93 ? -10.519 -2.911 -7.828 1.00 82.12 93 SER A N 1
ATOM 744 C CA . SER A 1 93 ? -9.257 -2.474 -8.431 1.00 82.12 93 SER A CA 1
ATOM 745 C C . SER A 1 93 ? -8.627 -3.518 -9.363 1.00 82.12 93 SER A C 1
ATOM 747 O O . SER A 1 93 ? -7.725 -3.178 -10.127 1.00 82.12 93 SER A O 1
ATOM 749 N N . GLY A 1 94 ? -9.041 -4.790 -9.272 1.00 81.06 94 GLY A N 1
ATOM 750 C CA . GLY A 1 94 ? -8.467 -5.902 -10.036 1.00 81.06 94 GLY A CA 1
ATOM 751 C C . GLY A 1 94 ? -7.040 -6.274 -9.618 1.00 81.06 94 GLY A C 1
ATOM 752 O O . GLY A 1 94 ? -6.449 -7.202 -10.166 1.00 81.06 94 GLY A O 1
ATOM 753 N N . ILE A 1 95 ? -6.472 -5.583 -8.625 1.00 82.19 95 ILE A N 1
ATOM 754 C CA . ILE A 1 95 ? -5.122 -5.825 -8.131 1.00 82.19 95 ILE A CA 1
ATOM 755 C C . ILE A 1 95 ? -5.200 -6.926 -7.071 1.00 82.19 95 ILE A C 1
ATOM 757 O O . ILE A 1 95 ? -5.665 -6.699 -5.951 1.00 82.19 95 ILE A O 1
ATOM 761 N N . ALA A 1 96 ? -4.696 -8.118 -7.403 1.00 78.19 96 ALA A N 1
ATOM 762 C CA . ALA A 1 96 ? -4.730 -9.293 -6.523 1.00 78.19 96 ALA A CA 1
ATOM 763 C C . ALA A 1 96 ? -4.192 -8.993 -5.113 1.00 78.19 96 ALA A C 1
ATOM 765 O O . ALA A 1 96 ? -4.774 -9.401 -4.111 1.00 78.19 96 ALA A O 1
ATOM 766 N N . ALA A 1 97 ? -3.136 -8.183 -5.036 1.00 77.06 97 ALA A N 1
ATOM 767 C CA . ALA A 1 97 ? -2.558 -7.712 -3.788 1.00 77.06 97 ALA A CA 1
ATOM 768 C C . ALA A 1 97 ? -3.518 -6.922 -2.888 1.00 77.06 97 ALA A C 1
ATOM 770 O O . ALA A 1 97 ? -3.492 -7.092 -1.667 1.00 77.06 97 ALA A O 1
ATOM 771 N N . LEU A 1 98 ? -4.311 -6.021 -3.478 1.00 82.38 98 LEU A N 1
ATOM 772 C CA . LEU A 1 98 ? -5.271 -5.193 -2.749 1.00 82.38 98 LEU A CA 1
ATOM 773 C C . LEU A 1 98 ? -6.458 -6.040 -2.295 1.00 82.38 98 LEU A C 1
ATOM 775 O O . LEU A 1 98 ? -6.865 -5.928 -1.142 1.00 82.38 98 LEU A O 1
ATOM 779 N N . ARG A 1 99 ? -6.916 -6.972 -3.135 1.00 83.81 99 ARG A N 1
ATOM 780 C CA . ARG A 1 99 ? -7.947 -7.955 -2.781 1.00 83.81 99 ARG A CA 1
ATOM 781 C C . ARG A 1 99 ? -7.520 -8.884 -1.638 1.00 83.81 99 ARG A C 1
ATOM 783 O O . ARG A 1 99 ? -8.247 -9.059 -0.668 1.00 83.81 99 ARG A O 1
ATOM 790 N N . GLU A 1 100 ? -6.318 -9.455 -1.682 1.00 81.56 100 GLU A N 1
ATOM 791 C CA . GLU A 1 100 ? -5.804 -10.264 -0.562 1.00 81.56 100 GLU A CA 1
ATOM 792 C C . GLU A 1 100 ? -5.607 -9.445 0.721 1.00 81.56 100 GLU A C 1
ATOM 794 O O . GLU A 1 100 ? -5.589 -9.985 1.832 1.00 81.56 100 GLU A O 1
ATOM 799 N N . PHE A 1 101 ? -5.377 -8.139 0.588 1.00 82.44 101 PHE A N 1
ATOM 800 C CA . PHE A 1 101 ? -5.287 -7.251 1.734 1.00 82.44 101 PHE A CA 1
ATOM 801 C C . PHE A 1 101 ? -6.671 -6.946 2.314 1.00 82.44 101 PHE A C 1
ATOM 803 O O . PHE A 1 101 ? -6.813 -7.041 3.529 1.00 82.44 101 PHE A O 1
ATOM 810 N N . SER A 1 102 ? -7.683 -6.658 1.487 1.00 84.50 102 SER A N 1
ATOM 811 C CA . SER A 1 102 ? -9.055 -6.405 1.952 1.00 84.50 102 SER A CA 1
ATOM 812 C C . SER A 1 102 ? -9.634 -7.605 2.700 1.00 84.50 102 SER A C 1
ATOM 814 O O . SER A 1 102 ? -10.186 -7.442 3.786 1.00 84.50 102 SER A O 1
ATOM 816 N N . ILE A 1 103 ? -9.418 -8.822 2.189 1.00 84.56 103 ILE A N 1
ATOM 817 C CA . ILE A 1 103 ? -9.861 -10.065 2.839 1.00 84.56 103 ILE A CA 1
ATOM 818 C C . ILE A 1 103 ? -9.232 -10.206 4.230 1.00 84.56 103 ILE A C 1
ATOM 820 O O . ILE A 1 103 ? -9.930 -10.452 5.212 1.00 84.56 103 ILE A O 1
ATOM 824 N N . ARG A 1 104 ? -7.911 -10.011 4.336 1.00 81.81 104 ARG A N 1
ATOM 825 C CA . ARG A 1 104 ? -7.208 -10.095 5.625 1.00 81.81 104 ARG A CA 1
ATOM 826 C C . ARG A 1 104 ? -7.612 -8.977 6.580 1.00 81.81 104 ARG A C 1
ATOM 828 O O . ARG A 1 104 ? -7.708 -9.224 7.774 1.00 81.81 104 ARG A O 1
ATOM 835 N N . LEU A 1 105 ? -7.860 -7.775 6.066 1.00 81.88 105 LEU A N 1
ATOM 836 C CA . LEU A 1 105 ? -8.311 -6.641 6.865 1.00 81.88 105 LEU A CA 1
ATOM 837 C C . LEU A 1 105 ? -9.686 -6.917 7.486 1.00 81.88 105 LEU A C 1
ATOM 839 O O . LEU A 1 105 ? -9.847 -6.714 8.684 1.00 81.88 105 LEU A O 1
ATOM 843 N N . ARG A 1 106 ? -10.638 -7.452 6.706 1.00 81.19 106 ARG A N 1
ATOM 844 C CA . ARG A 1 106 ? -11.952 -7.879 7.215 1.00 81.19 106 ARG A CA 1
ATOM 845 C C . ARG A 1 106 ? -11.829 -8.977 8.272 1.00 81.19 106 ARG A C 1
ATOM 847 O O . ARG A 1 106 ? -12.507 -8.901 9.282 1.00 81.19 106 ARG A O 1
ATOM 854 N N . ALA A 1 107 ? -10.939 -9.949 8.075 1.00 79.75 107 ALA A N 1
ATOM 855 C CA . ALA A 1 107 ? -10.746 -11.051 9.021 1.00 79.75 107 ALA A CA 1
ATOM 856 C C . ALA A 1 107 ? -10.149 -10.624 10.376 1.00 79.75 107 ALA A C 1
ATOM 858 O O . ALA A 1 107 ? -10.355 -11.310 11.366 1.00 79.75 107 ALA A O 1
ATOM 859 N N . VAL A 1 108 ? -9.395 -9.520 10.429 1.00 71.75 108 VAL A N 1
ATOM 860 C CA . VAL A 1 108 ? -8.842 -8.967 11.683 1.00 71.75 108 VAL A CA 1
ATOM 861 C C . VAL A 1 108 ? -9.858 -8.073 12.411 1.00 71.75 108 VAL A C 1
ATOM 863 O O . VAL A 1 108 ? -9.686 -7.794 13.593 1.00 71.75 108 VAL A O 1
ATOM 866 N N . HIS A 1 109 ? -10.889 -7.598 11.709 1.00 60.56 109 HIS A N 1
ATOM 867 C CA . HIS A 1 109 ? -11.919 -6.703 12.247 1.00 60.56 109 HIS A CA 1
ATOM 868 C C . HIS A 1 109 ? -13.275 -7.385 12.507 1.00 60.56 109 HIS A C 1
ATOM 870 O O . HIS A 1 109 ? -14.178 -6.716 13.005 1.00 60.56 109 HIS A O 1
ATOM 876 N N . ALA A 1 110 ? -13.421 -8.662 12.137 1.00 52.53 110 ALA A N 1
ATOM 877 C CA . ALA A 1 110 ? -14.581 -9.509 12.424 1.00 52.53 110 ALA A CA 1
ATOM 878 C C . ALA A 1 110 ? -14.425 -10.195 13.785 1.00 52.53 110 ALA A C 1
ATOM 880 O O . ALA A 1 110 ? -15.452 -10.315 14.486 1.00 52.53 110 ALA A O 1
#

Foldseek 3Di:
DVLVLLVVVLVVCVVVPDDVQLSVLLNVPLVDQPVPDPPVSVVSVVVNCVVDVLSVVSSVLVVQLVVLVVPPPDDPVVSVVSLVVSQVVLVVVVRVSSVVVSVVVVVVVD

Radius of gyration: 14.83 Å; chains: 1; bounding box: 37×25×34 Å

Sequence (110 aa):
DLRRACKQELQALKARHGDVSALKAARRWLHRDADKVPPAQAPELARARAAYPVLDKMVTMREELRQLWLNTSRSREQLAADLAAWCHRAEESGIAALREFSIRLRAVHA

pLDDT: mean 74.82, std 10.32, range [52.53, 91.75]

Secondary structure (DSSP, 8-state):
-HHHHHHHHHHHHHTTT--HHHHHHHHHHTTS-GGGS-GGGHHHHHHHHHH-HHHHHHHHHHHHHHHHHH-TTS-HHHHHHHHHHHHHHHHHT--HHHHHHHHHHHHHH-